Protein AF-A0A7I7RXR7-F1 (afdb_monomer_lite)

Organism: NCBI:txid1286181

Secondary structure (DSSP, 8-state):
-HHHHHHHHTT--EEEEEEETTEEEEEEE-TTT--EEEEEEE--HHHHHHTT-

Sequence (53 aa):
MAELQRWVDAGATWQVVARTRHGVTVALLRCDGGEEVDRFTSDDPRLIAFVGG

Foldseek 3Di:
DVVVVVLVVVVWDKDFPDDDPQWTKMFTAGPPDRDGPDIDIDSPVVVVVVNVD

Structure (mmCIF, N/CA/C/O backbone):
data_AF-A0A7I7RXR7-F1
#
_entry.id   AF-A0A7I7RXR7-F1
#
loop_
_atom_site.group_PDB
_atom_site.id
_atom_site.type_symbol
_atom_site.label_atom_id
_atom_site.label_alt_id
_atom_site.label_comp_id
_atom_site.label_asym_id
_atom_site.label_entity_id
_atom_site.label_seq_id
_atom_site.pdbx_PDB_ins_code
_atom_site.Cartn_x
_atom_site.Cartn_y
_atom_site.Cartn_z
_atom_site.occupancy
_atom_site.B_iso_or_equiv
_atom_site.auth_seq_id
_atom_site.auth_comp_id
_atom_site.auth_asym_id
_atom_site.auth_atom_id
_atom_site.pdbx_PDB_model_num
ATOM 1 N N . MET A 1 1 ? -7.147 5.768 -1.100 1.00 63.25 1 MET A N 1
ATOM 2 C CA . MET A 1 1 ? -7.452 4.885 -2.253 1.00 63.25 1 MET A CA 1
ATOM 3 C C . MET A 1 1 ? -6.851 5.374 -3.572 1.00 63.25 1 MET A C 1
ATOM 5 O O . MET A 1 1 ? -6.193 4.574 -4.218 1.00 63.25 1 MET A O 1
ATOM 9 N N . ALA A 1 2 ? -7.024 6.643 -3.979 1.00 74.31 2 ALA A N 1
ATOM 10 C CA . ALA A 1 2 ? -6.523 7.128 -5.280 1.00 74.31 2 ALA A CA 1
ATOM 11 C C . ALA A 1 2 ? -4.992 7.028 -5.453 1.00 74.31 2 ALA A C 1
ATOM 13 O O . ALA A 1 2 ? -4.511 6.750 -6.544 1.00 74.31 2 ALA A O 1
ATOM 14 N N . GLU A 1 3 ? -4.229 7.218 -4.379 1.00 73.00 3 GLU A N 1
ATOM 15 C CA . GLU A 1 3 ? -2.762 7.186 -4.415 1.00 73.00 3 GLU A CA 1
ATOM 16 C C . GLU A 1 3 ? -2.197 5.768 -4.564 1.00 73.00 3 GLU A C 1
ATOM 18 O O . GLU A 1 3 ? -1.408 5.519 -5.471 1.00 73.00 3 GLU A O 1
ATOM 23 N N . LEU A 1 4 ? -2.697 4.809 -3.773 1.00 72.94 4 LEU A N 1
ATOM 24 C CA . LEU A 1 4 ? -2.335 3.395 -3.918 1.00 72.94 4 LEU A CA 1
ATOM 25 C C . LEU A 1 4 ? -2.716 2.851 -5.298 1.00 72.94 4 LEU A C 1
ATOM 27 O O . LEU A 1 4 ? -1.923 2.140 -5.902 1.00 72.94 4 LEU A O 1
ATOM 31 N N . GLN A 1 5 ? -3.900 3.204 -5.812 1.00 74.88 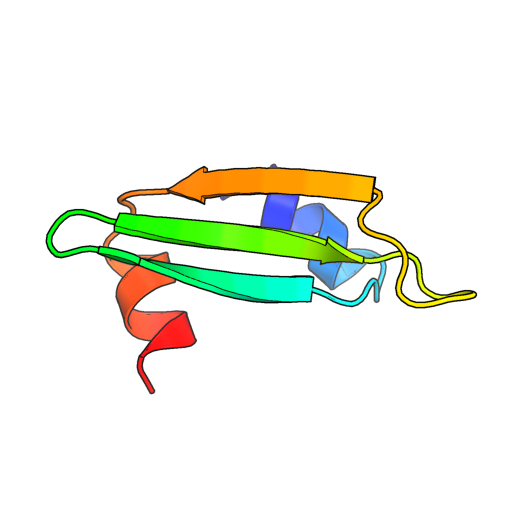5 GLN A N 1
ATOM 32 C CA . GLN A 1 5 ? -4.329 2.750 -7.134 1.00 74.88 5 GLN A CA 1
ATOM 33 C C . GLN A 1 5 ? -3.374 3.241 -8.222 1.00 74.88 5 GLN A C 1
ATOM 35 O O . GLN A 1 5 ? -2.929 2.445 -9.037 1.00 74.88 5 GLN A O 1
ATOM 40 N N . ARG A 1 6 ? -2.978 4.520 -8.187 1.00 80.62 6 ARG A N 1
ATOM 41 C CA . ARG A 1 6 ? -1.979 5.048 -9.127 1.00 80.62 6 ARG A CA 1
ATOM 42 C C . ARG A 1 6 ? -0.629 4.345 -8.999 1.00 80.62 6 ARG A C 1
ATOM 44 O O . ARG A 1 6 ? 0.049 4.175 -10.005 1.00 80.62 6 ARG A O 1
ATOM 51 N N . TRP A 1 7 ? -0.247 3.937 -7.790 1.00 79.69 7 TRP A N 1
ATOM 52 C CA . TRP A 1 7 ? 0.988 3.187 -7.558 1.00 79.69 7 TRP A CA 1
ATOM 53 C C . TRP A 1 7 ? 0.938 1.788 -8.181 1.00 79.69 7 TRP A C 1
ATOM 55 O O . TRP A 1 7 ? 1.877 1.369 -8.854 1.00 79.69 7 TRP A O 1
ATOM 65 N N . VAL A 1 8 ? -0.193 1.098 -8.015 1.00 75.44 8 VAL A N 1
ATOM 66 C CA . VAL A 1 8 ? -0.450 -0.213 -8.623 1.00 75.44 8 VAL A CA 1
ATOM 67 C C . VAL A 1 8 ? -0.530 -0.107 -10.147 1.00 75.44 8 VAL A C 1
ATOM 69 O O . VAL A 1 8 ? 0.086 -0.913 -10.839 1.00 75.44 8 VAL A O 1
ATOM 72 N N . ASP A 1 9 ? -1.215 0.908 -10.677 1.00 77.62 9 ASP A N 1
ATOM 73 C CA . ASP A 1 9 ? -1.335 1.149 -12.121 1.00 77.62 9 ASP A CA 1
ATOM 74 C C . ASP A 1 9 ? 0.026 1.480 -12.764 1.00 77.62 9 ASP A C 1
ATOM 76 O O . ASP A 1 9 ? 0.263 1.152 -13.925 1.00 77.62 9 ASP A O 1
ATOM 80 N N . ALA A 1 10 ? 0.946 2.088 -12.006 1.00 77.75 10 ALA A N 1
ATOM 81 C CA . ALA A 1 10 ? 2.332 2.312 -12.420 1.00 77.75 10 ALA A CA 1
ATOM 82 C C . ALA A 1 10 ? 3.210 1.045 -12.343 1.00 77.75 10 ALA A C 1
ATOM 84 O O . ALA A 1 10 ? 4.384 1.096 -12.706 1.00 77.75 10 ALA A O 1
ATOM 85 N N . GLY A 1 11 ? 2.668 -0.083 -11.868 1.00 75.88 11 GLY A N 1
ATOM 86 C CA . GLY A 1 11 ? 3.396 -1.341 -11.693 1.00 75.88 11 GLY A CA 1
ATOM 87 C C . GLY A 1 11 ? 4.385 -1.329 -10.526 1.00 75.88 11 GLY A C 1
ATOM 88 O O . GLY A 1 11 ? 5.283 -2.167 -10.482 1.00 75.88 11 GLY A O 1
ATOM 89 N N . ALA A 1 12 ? 4.257 -0.382 -9.595 1.00 79.19 12 ALA A N 1
ATOM 90 C CA . ALA A 1 12 ? 5.191 -0.237 -8.492 1.00 79.19 12 ALA A CA 1
ATOM 91 C C . ALA A 1 12 ? 4.818 -1.135 -7.300 1.00 79.19 12 ALA A C 1
ATOM 93 O O . ALA A 1 12 ? 3.647 -1.316 -6.950 1.00 79.19 12 ALA A O 1
ATOM 94 N N . THR A 1 13 ? 5.841 -1.702 -6.663 1.00 83.81 13 THR A N 1
ATOM 95 C CA . THR A 1 13 ? 5.684 -2.632 -5.542 1.00 83.81 13 THR A CA 1
ATOM 96 C C . THR A 1 13 ? 5.187 -1.905 -4.292 1.00 83.81 13 THR A C 1
ATOM 98 O O . THR A 1 13 ? 5.559 -0.767 -4.011 1.00 83.81 13 THR A O 1
ATOM 101 N N . TRP A 1 14 ? 4.365 -2.581 -3.500 1.00 86.06 14 TRP A N 1
ATOM 102 C CA . TRP A 1 14 ? 3.897 -2.108 -2.201 1.00 86.06 14 TRP A CA 1
ATOM 103 C C . TRP A 1 14 ? 3.824 -3.287 -1.230 1.00 86.06 14 TRP A C 1
ATOM 105 O O . TRP A 1 14 ? 3.724 -4.441 -1.646 1.00 86.06 14 TRP A O 1
ATOM 115 N N . GLN A 1 15 ? 3.891 -3.004 0.068 1.00 87.06 15 GLN A N 1
ATOM 116 C CA . GLN A 1 15 ? 3.749 -4.023 1.105 1.00 87.06 15 GLN A CA 1
ATOM 117 C C . GLN A 1 15 ? 3.054 -3.4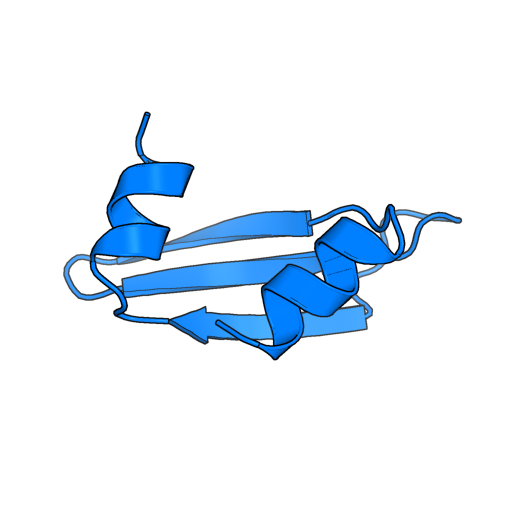71 2.346 1.00 87.06 15 GLN A C 1
ATOM 119 O O . GLN A 1 15 ? 3.175 -2.291 2.675 1.00 87.06 15 GLN A O 1
ATOM 124 N N . VAL A 1 16 ? 2.350 -4.333 3.077 1.00 89.88 16 VAL A N 1
ATOM 125 C CA . VAL A 1 16 ? 1.789 -3.969 4.382 1.00 89.88 16 VAL A CA 1
ATOM 126 C C . VAL A 1 16 ? 2.875 -4.083 5.441 1.00 89.88 16 VAL A C 1
ATOM 128 O O . VAL A 1 16 ? 3.378 -5.172 5.697 1.00 89.88 16 VAL A O 1
ATOM 131 N N . VAL A 1 17 ? 3.205 -2.963 6.080 1.00 89.88 17 VAL A N 1
ATOM 132 C CA . VAL A 1 17 ? 4.245 -2.904 7.123 1.00 89.88 17 VAL A CA 1
ATOM 133 C C . VAL A 1 17 ? 3.671 -2.925 8.534 1.00 89.88 17 VAL A C 1
ATOM 135 O O . VAL A 1 17 ? 4.364 -3.305 9.473 1.00 89.88 17 VAL A O 1
ATOM 138 N N . ALA A 1 18 ? 2.400 -2.550 8.702 1.00 87.81 18 ALA A N 1
ATOM 139 C CA . ALA A 1 18 ? 1.710 -2.669 9.980 1.00 87.81 18 ALA A CA 1
ATOM 140 C C . ALA A 1 18 ? 0.214 -2.922 9.794 1.00 87.81 18 ALA A C 1
ATOM 142 O O . ALA A 1 18 ? -0.425 -2.410 8.873 1.00 87.81 18 ALA A O 1
ATOM 143 N N . ARG A 1 19 ? -0.358 -3.698 10.715 1.00 87.94 19 ARG A N 1
ATOM 144 C CA . ARG A 1 19 ? -1.800 -3.927 10.822 1.00 87.94 19 ARG A CA 1
ATOM 145 C C . ARG A 1 19 ? -2.222 -3.619 12.246 1.00 87.94 19 ARG A C 1
ATOM 147 O O . ARG A 1 19 ? -1.626 -4.116 13.198 1.00 87.94 19 ARG A O 1
ATOM 154 N N . THR A 1 20 ? -3.250 -2.798 12.389 1.00 83.88 20 THR A N 1
ATOM 155 C CA . THR A 1 20 ? -3.848 -2.457 13.677 1.00 83.88 20 THR A CA 1
ATOM 156 C C . THR A 1 20 ? -5.323 -2.839 13.674 1.00 83.88 20 THR A C 1
ATOM 158 O O . THR A 1 20 ? -5.890 -3.203 12.647 1.00 83.88 20 THR A O 1
ATOM 161 N N . ARG A 1 21 ? -5.968 -2.732 14.837 1.00 80.81 21 ARG A N 1
ATOM 162 C CA . ARG A 1 21 ? -7.401 -3.027 14.997 1.00 80.81 21 ARG A CA 1
ATOM 163 C C . ARG A 1 21 ? -8.299 -2.065 14.205 1.00 80.81 21 ARG A C 1
ATOM 165 O O . ARG A 1 21 ? -9.454 -2.388 13.966 1.00 80.81 21 ARG A O 1
ATOM 172 N N . HIS A 1 22 ? -7.769 -0.898 13.838 1.00 80.75 22 HIS A N 1
ATOM 173 C CA . HIS A 1 22 ? -8.518 0.207 13.239 1.00 80.75 22 HIS A CA 1
ATOM 174 C C . HIS A 1 22 ? -8.049 0.561 11.824 1.00 80.75 22 HIS A C 1
ATOM 176 O O . HIS A 1 22 ? -8.637 1.432 11.201 1.00 80.75 22 HIS A O 1
ATOM 182 N N . GLY A 1 23 ? -6.998 -0.080 11.308 1.00 85.56 23 GLY A N 1
ATOM 183 C CA . GLY A 1 23 ? -6.439 0.274 10.007 1.00 85.56 23 GLY A CA 1
ATOM 184 C C . GLY A 1 23 ? -5.154 -0.466 9.670 1.00 85.56 23 GLY A C 1
ATOM 185 O O . GLY A 1 23 ? -4.594 -1.196 10.495 1.00 85.56 23 GLY A O 1
ATOM 186 N N . VAL A 1 24 ? -4.680 -0.255 8.449 1.00 90.62 24 VAL A N 1
ATOM 187 C CA . VAL A 1 24 ? -3.467 -0.857 7.892 1.00 90.62 24 VAL A CA 1
ATOM 188 C C . VAL A 1 24 ? -2.520 0.220 7.389 1.00 90.62 24 VAL A C 1
ATOM 190 O O . VAL A 1 24 ? -2.944 1.255 6.878 1.00 90.62 24 VAL A O 1
ATOM 193 N N . THR A 1 25 ? -1.227 -0.034 7.524 1.00 90.88 25 THR A N 1
ATOM 194 C CA . THR A 1 25 ? -0.172 0.844 7.031 1.00 90.88 25 THR A CA 1
ATOM 195 C C . THR A 1 25 ? 0.537 0.155 5.881 1.00 90.88 25 THR A C 1
ATOM 197 O O . THR A 1 25 ? 1.055 -0.956 6.032 1.00 90.88 25 THR A O 1
ATOM 200 N N . VAL A 1 26 ? 0.556 0.827 4.735 1.00 89.19 26 VAL A N 1
ATOM 201 C CA . VAL A 1 26 ? 1.143 0.339 3.491 1.00 89.19 26 VAL A CA 1
ATOM 202 C C . VAL A 1 26 ? 2.372 1.176 3.176 1.00 89.19 26 VAL A C 1
ATOM 204 O O . VAL A 1 26 ? 2.302 2.403 3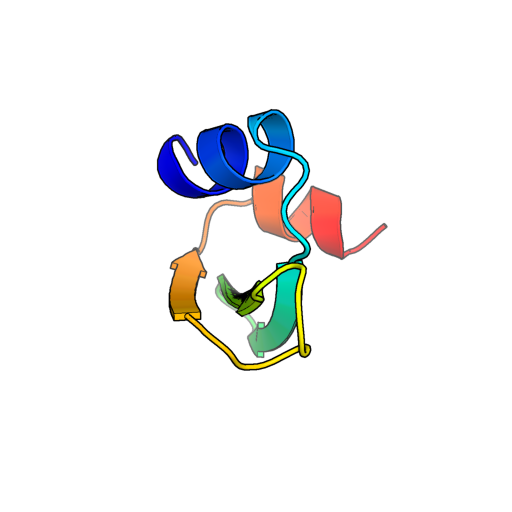.158 1.00 89.19 26 VAL A O 1
ATOM 207 N N . ALA A 1 27 ? 3.491 0.500 2.941 1.00 89.25 27 ALA A N 1
ATOM 208 C CA . ALA A 1 27 ? 4.701 1.094 2.403 1.00 89.25 27 ALA A CA 1
ATOM 209 C C . ALA A 1 27 ? 4.717 0.920 0.884 1.00 89.25 27 ALA A C 1
ATOM 211 O O . ALA A 1 27 ? 4.502 -0.178 0.363 1.00 89.25 27 ALA A O 1
ATOM 212 N N . LEU A 1 28 ? 4.984 2.015 0.190 1.00 87.25 28 LEU A N 1
ATOM 213 C CA . LEU A 1 28 ? 5.188 2.091 -1.243 1.00 87.25 28 LEU A CA 1
ATOM 214 C C . LEU A 1 28 ? 6.685 1.953 -1.511 1.00 87.25 28 LEU A C 1
ATOM 216 O O . LEU A 1 28 ? 7.495 2.712 -0.981 1.00 87.25 28 LEU A O 1
ATOM 220 N N . LEU A 1 29 ? 7.062 0.957 -2.302 1.00 84.38 29 LEU A N 1
ATOM 221 C CA . LEU A 1 29 ? 8.452 0.595 -2.564 1.00 84.38 29 LEU A CA 1
ATOM 222 C C . LEU A 1 29 ? 8.865 1.064 -3.958 1.00 84.38 29 LEU A C 1
ATOM 224 O O . LEU A 1 29 ? 8.061 1.052 -4.896 1.00 84.38 29 LEU A O 1
ATOM 228 N N . ARG A 1 30 ? 10.142 1.424 -4.119 1.00 80.81 30 ARG A N 1
ATOM 229 C CA . ARG A 1 30 ? 10.725 1.613 -5.455 1.00 80.81 30 ARG A CA 1
ATOM 230 C C . ARG A 1 30 ? 10.884 0.287 -6.173 1.00 80.81 30 ARG A C 1
ATOM 232 O O . ARG A 1 30 ? 11.293 -0.705 -5.571 1.00 80.81 30 ARG A O 1
ATOM 239 N N . CYS A 1 31 ? 10.662 0.325 -7.484 1.00 73.25 31 CYS A N 1
ATOM 240 C CA . CYS A 1 31 ? 10.900 -0.804 -8.377 1.00 73.25 31 CYS A CA 1
ATOM 241 C C . CYS A 1 31 ? 12.383 -1.230 -8.402 1.00 73.25 31 CYS A C 1
ATOM 243 O O . CYS A 1 31 ? 12.671 -2.412 -8.544 1.00 73.25 31 CYS A O 1
ATOM 245 N N . ASP A 1 32 ? 13.318 -0.291 -8.210 1.00 68.38 32 ASP A N 1
ATOM 246 C CA . ASP A 1 32 ? 14.753 -0.516 -8.452 1.00 68.38 32 ASP A CA 1
ATOM 247 C C . ASP A 1 32 ? 15.575 -0.967 -7.233 1.00 68.38 32 ASP A C 1
ATOM 249 O O . ASP A 1 32 ? 16.777 -1.192 -7.355 1.00 68.38 32 ASP A O 1
ATOM 253 N N . GLY A 1 33 ? 14.976 -1.100 -6.044 1.00 64.19 33 GLY A N 1
ATOM 254 C CA . GLY A 1 33 ? 15.782 -1.431 -4.859 1.00 64.19 33 GLY A CA 1
ATOM 255 C C . GLY A 1 33 ? 15.051 -1.740 -3.561 1.00 64.19 33 GLY A C 1
ATOM 256 O O . GLY A 1 33 ? 15.713 -1.943 -2.549 1.00 64.19 33 GLY A O 1
ATOM 257 N N . GLY A 1 34 ? 13.714 -1.769 -3.545 1.00 67.31 34 GLY A N 1
ATOM 258 C CA . GLY A 1 34 ? 12.966 -2.091 -2.324 1.00 67.31 34 GLY A CA 1
A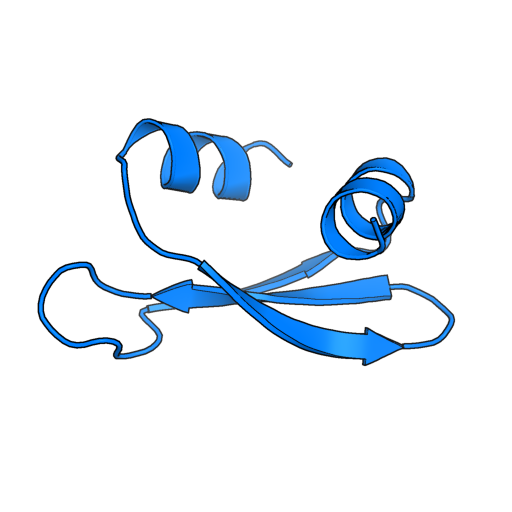TOM 259 C C . GLY A 1 34 ? 13.096 -1.053 -1.202 1.00 6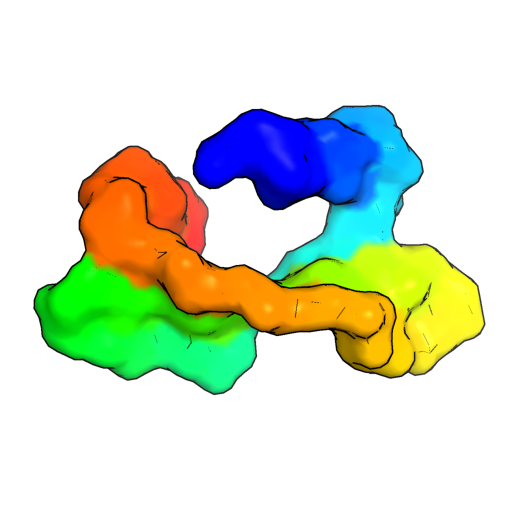7.31 34 GLY A C 1
ATOM 260 O O . GLY A 1 34 ? 12.692 -1.324 -0.075 1.00 67.31 34 GLY A O 1
ATOM 261 N N . GLU A 1 35 ? 13.639 0.134 -1.486 1.00 78.69 35 GLU A N 1
ATOM 262 C CA . GLU A 1 35 ? 13.572 1.260 -0.557 1.00 78.69 35 GLU A CA 1
ATOM 263 C C . GLU A 1 35 ? 12.145 1.811 -0.503 1.00 78.69 35 GLU A C 1
ATOM 265 O O . GLU A 1 35 ? 11.477 1.958 -1.533 1.00 78.69 35 GLU A O 1
ATOM 270 N N . GLU A 1 36 ? 11.691 2.121 0.709 1.00 81.00 36 GLU A N 1
ATOM 271 C CA . GLU A 1 36 ? 10.411 2.780 0.942 1.00 81.00 36 GLU A CA 1
ATOM 272 C C . GLU A 1 36 ? 10.470 4.217 0.412 1.00 81.00 36 GLU A C 1
ATOM 274 O O . GLU A 1 36 ? 11.295 5.020 0.845 1.00 81.00 36 GLU A O 1
ATOM 279 N N . VAL A 1 37 ? 9.601 4.528 -0.547 1.00 84.62 37 VAL A N 1
ATOM 280 C CA . VAL A 1 37 ? 9.425 5.886 -1.084 1.00 84.62 37 VAL A CA 1
ATOM 281 C C . VAL A 1 37 ? 8.487 6.677 -0.209 1.00 84.62 37 VAL A C 1
ATOM 283 O O . VAL A 1 37 ? 8.700 7.862 0.023 1.00 84.62 37 VAL A O 1
ATOM 286 N N . ASP A 1 38 ? 7.420 6.013 0.213 1.00 84.19 38 ASP A N 1
ATOM 287 C CA . ASP A 1 38 ? 6.340 6.638 0.937 1.00 84.19 38 ASP A CA 1
ATOM 288 C C . ASP A 1 38 ? 5.571 5.593 1.739 1.00 84.19 38 ASP A C 1
ATOM 290 O O . ASP A 1 38 ? 5.631 4.387 1.474 1.00 84.19 38 ASP A O 1
ATOM 294 N N . ARG A 1 39 ? 4.838 6.060 2.738 1.00 87.50 39 ARG A N 1
ATOM 295 C CA . ARG A 1 39 ? 4.036 5.226 3.610 1.00 87.50 39 ARG A CA 1
ATOM 296 C C . ARG A 1 39 ? 2.786 5.968 4.009 1.00 87.50 39 ARG A C 1
ATOM 298 O O . ARG A 1 39 ? 2.847 7.027 4.625 1.00 87.50 39 ARG A O 1
ATOM 305 N N . PHE A 1 40 ? 1.650 5.325 3.788 1.00 86.75 40 P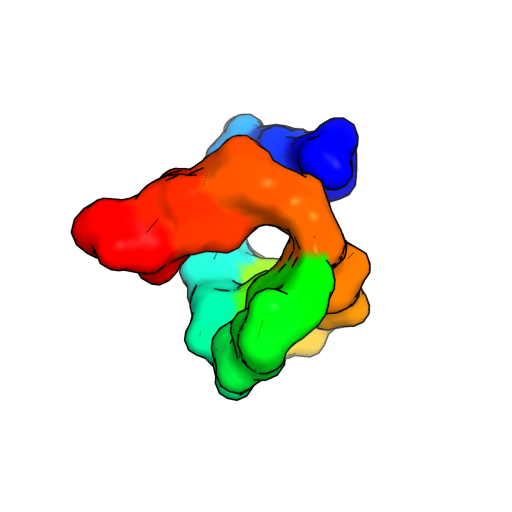HE A N 1
ATOM 306 C CA . PHE A 1 40 ? 0.376 5.844 4.254 1.00 86.75 40 PHE A CA 1
ATOM 307 C C . PHE A 1 40 ? -0.351 4.819 5.118 1.00 86.75 40 PHE A C 1
ATOM 309 O O . PHE A 1 40 ? -0.172 3.604 5.002 1.00 86.75 40 PHE A O 1
ATOM 316 N N . THR A 1 41 ? -1.187 5.335 6.012 1.00 87.81 41 THR A N 1
ATOM 317 C CA . THR A 1 41 ? -2.101 4.529 6.820 1.00 87.81 41 THR A CA 1
ATOM 318 C C . THR A 1 41 ? -3.514 4.757 6.323 1.00 87.81 41 THR A C 1
ATOM 320 O O . THR A 1 41 ? -3.898 5.886 6.029 1.00 87.81 41 THR A O 1
ATOM 323 N N . SER A 1 42 ? -4.280 3.679 6.213 1.00 85.44 42 SER A N 1
ATOM 324 C CA . SER A 1 42 ? -5.676 3.736 5.820 1.00 85.44 42 SER A CA 1
ATOM 325 C C . SER A 1 42 ? -6.510 2.795 6.677 1.00 85.44 42 SER A C 1
ATOM 327 O O . SER A 1 42 ? -6.148 1.650 6.942 1.00 85.44 42 SER A O 1
ATOM 329 N N . ASP A 1 43 ? -7.641 3.320 7.112 1.00 87.19 43 ASP A N 1
ATOM 330 C CA . ASP A 1 43 ? -8.716 2.654 7.833 1.00 87.19 43 ASP A CA 1
ATOM 331 C C . ASP A 1 43 ? -9.841 2.187 6.892 1.00 87.19 43 ASP A C 1
ATOM 333 O O . ASP A 1 43 ? -10.887 1.734 7.352 1.00 87.19 43 ASP A O 1
ATOM 337 N N . ASP A 1 44 ? -9.633 2.265 5.570 1.00 86.88 44 ASP A N 1
ATOM 338 C CA . ASP A 1 44 ? -10.638 1.861 4.590 1.00 86.88 44 ASP A CA 1
ATOM 339 C C . ASP A 1 44 ? -10.897 0.344 4.704 1.00 86.88 44 ASP A C 1
ATOM 341 O O . ASP A 1 44 ? -9.986 -0.461 4.459 1.00 86.88 44 ASP A O 1
ATOM 345 N N . PRO A 1 45 ? -12.131 -0.085 5.036 1.00 82.44 45 PRO A N 1
ATOM 346 C CA . PRO A 1 45 ? -12.461 -1.498 5.182 1.00 82.44 45 PRO A CA 1
ATOM 347 C C . PRO A 1 45 ? -12.238 -2.295 3.892 1.00 82.44 45 PRO A C 1
ATOM 349 O O . PRO A 1 45 ? -11.961 -3.492 3.965 1.00 82.44 45 PRO A O 1
ATOM 352 N N . ARG A 1 46 ? -12.289 -1.657 2.712 1.00 83.56 46 ARG A N 1
ATOM 353 C CA . ARG A 1 46 ? -11.971 -2.309 1.432 1.00 83.56 46 ARG A CA 1
ATOM 354 C C . ARG A 1 46 ? -10.491 -2.651 1.334 1.00 83.56 46 ARG A C 1
ATOM 356 O O . ARG A 1 46 ? -10.155 -3.743 0.887 1.00 83.56 46 ARG A O 1
ATOM 363 N N . LEU A 1 47 ? -9.618 -1.745 1.776 1.00 82.50 47 LEU A N 1
ATOM 364 C CA . LEU A 1 47 ? -8.179 -1.991 1.800 1.00 82.50 47 LEU A CA 1
ATOM 365 C C . LEU A 1 47 ? -7.827 -3.046 2.851 1.00 82.50 47 LEU A C 1
ATOM 367 O O . LEU A 1 47 ? -7.054 -3.954 2.562 1.00 82.50 47 LEU A O 1
ATOM 371 N N . ILE A 1 48 ? -8.437 -2.968 4.038 1.00 85.44 48 ILE A N 1
ATOM 372 C CA . ILE A 1 48 ? -8.266 -3.965 5.105 1.00 85.44 48 ILE A CA 1
ATOM 373 C C . ILE A 1 48 ? -8.657 -5.367 4.612 1.00 85.44 48 ILE A C 1
ATOM 375 O O . ILE A 1 48 ? -7.925 -6.323 4.867 1.00 85.44 48 ILE A O 1
ATOM 379 N N . ALA A 1 49 ? -9.780 -5.494 3.896 1.00 83.31 49 ALA A N 1
ATOM 380 C CA . ALA A 1 49 ? -10.212 -6.760 3.308 1.00 83.31 49 ALA A CA 1
ATOM 381 C C . ALA A 1 49 ? -9.255 -7.242 2.205 1.00 83.31 49 ALA A C 1
ATOM 383 O O . ALA A 1 49 ? -8.895 -8.414 2.185 1.00 83.31 49 ALA A O 1
ATOM 384 N N . PHE A 1 50 ? -8.798 -6.340 1.332 1.00 80.00 50 PHE A N 1
ATOM 385 C CA . PHE A 1 50 ? -7.881 -6.657 0.235 1.00 80.00 50 PHE A CA 1
ATOM 386 C C . PHE A 1 50 ? -6.528 -7.202 0.715 1.00 80.00 50 PHE A C 1
ATOM 388 O O . PHE A 1 50 ? -5.993 -8.124 0.111 1.00 80.00 50 PHE A O 1
ATOM 395 N N . VAL A 1 51 ? -5.990 -6.679 1.822 1.00 81.12 51 VAL A N 1
ATOM 396 C CA . VAL A 1 51 ? -4.714 -7.150 2.400 1.00 81.12 51 VAL A CA 1
ATOM 397 C C . VAL A 1 51 ? -4.871 -8.264 3.442 1.00 81.12 51 VAL A C 1
ATOM 399 O O . VAL A 1 51 ? -3.885 -8.743 4.004 1.00 81.12 51 VAL A O 1
ATOM 402 N N . GLY A 1 52 ? -6.111 -8.612 3.789 1.00 74.75 52 GLY A N 1
ATOM 403 C CA . GLY A 1 52 ? -6.442 -9.642 4.769 1.00 74.75 52 GLY A CA 1
ATOM 404 C C . GLY A 1 52 ? -6.833 -10.993 4.172 1.00 74.75 52 GLY A C 1
ATOM 405 O O . GLY A 1 52 ? -7.062 -11.907 4.963 1.00 74.75 52 GLY A O 1
ATOM 406 N N . GLY A 1 53 ? -6.942 -11.084 2.842 1.00 55.88 53 GLY A N 1
ATOM 407 C CA . GLY A 1 53 ? -7.255 -12.304 2.090 1.00 55.88 53 GLY A CA 1
ATOM 408 C C . GLY A 1 53 ? -6.055 -13.205 1.852 1.00 55.88 53 GLY A C 1
ATOM 409 O O . GLY A 1 53 ? -4.926 -12.675 1.757 1.00 55.88 53 GLY A O 1
#

pLDDT: mean 80.99, std 7.49, range [55.88, 90.88]

Radius of gyration: 10.83 Å; chains: 1; bounding box: 28×20×27 Å